Protein AF-A0A7X9AGW2-F1 (afdb_monomer)

Solvent-accessible surface area (backbone atoms only — not comparable to full-atom values): 5742 Å² total; per-residue (Å²): 113,71,67,61,56,51,53,49,53,52,51,51,52,52,52,52,53,52,50,52,51,53,54,49,53,53,55,56,61,71,60,57,58,63,48,80,28,34,18,56,57,55,76,75,49,54,70,70,58,47,47,52,37,48,31,69,75,66,74,44,71,80,60,41,69,59,44,45,49,47,39,50,53,52,34,71,39,89,76,21,64,78,41,39,32,50,60,42,47,52,54,40,52,52,53,53,53,55,51,66,77,75,110

Foldseek 3Di:
DVVVVVVVVVVVVVVVVVVVVVVVVVVVVLVPLLQFAFLLVLVVDDPVSLLVSLCVLPVDNVCSVVLSVQSPVCSPDPPSRVHGSSVSSVVSVVVVVVVVVVD

Secondary structure (DSSP, 8-state):
-HHHHHHHHHHHHHHHHHHHHHHHHHHHHTT--TTTSBHHHHHHS-HHHHHHHHHHHHS--TTHHHHHHHHHHHHTSTTGGGSBHHHHHHHHHHHHHHHHH--

Nearest PDB structures (foldseek):
  7s0s-assembly1_S  TM=3.305E-01  e=6.702E+00  Mycolicibacterium smegmatis

Structure (mmCIF, N/CA/C/O backbone):
data_AF-A0A7X9AGW2-F1
#
_entry.id   AF-A0A7X9AGW2-F1
#
loop_
_atom_site.group_PDB
_atom_site.id
_atom_site.type_symbol
_atom_site.label_atom_id
_atom_site.label_alt_id
_atom_site.label_comp_id
_atom_site.label_asym_id
_atom_site.label_entity_id
_atom_site.label_seq_id
_atom_site.pdbx_PDB_ins_code
_atom_site.Cartn_x
_atom_site.Cartn_y
_atom_site.Cartn_z
_atom_site.occupancy
_atom_site.B_iso_or_equiv
_atom_site.auth_seq_id
_atom_site.auth_comp_id
_atom_site.auth_asym_id
_atom_site.auth_atom_id
_atom_site.pdbx_PDB_model_num
ATOM 1 N N . MET A 1 1 ? -28.623 4.904 48.301 1.00 54.41 1 MET A N 1
ATOM 2 C CA . MET A 1 1 ? -27.902 5.765 47.323 1.00 54.41 1 MET A CA 1
ATOM 3 C C . MET A 1 1 ? -26.418 5.429 47.117 1.00 54.41 1 MET A C 1
ATOM 5 O O . MET A 1 1 ? -25.982 5.490 45.975 1.00 54.41 1 MET A O 1
ATOM 9 N N . LYS A 1 2 ? -25.624 5.089 48.151 1.00 58.34 2 LYS A N 1
ATOM 10 C CA . LYS A 1 2 ? -24.170 4.827 47.994 1.00 58.34 2 LYS A CA 1
ATOM 11 C C . LYS A 1 2 ? -23.844 3.603 47.117 1.00 58.34 2 LYS A C 1
ATOM 13 O O . LYS A 1 2 ? -23.003 3.707 46.233 1.00 58.34 2 LYS A O 1
ATOM 18 N N . VAL A 1 3 ? -24.565 2.494 47.300 1.00 62.53 3 VAL A N 1
ATOM 19 C CA . VAL A 1 3 ? -24.346 1.233 46.558 1.00 62.53 3 VAL A CA 1
ATOM 20 C C . VAL A 1 3 ? -24.706 1.366 45.071 1.00 62.53 3 VAL A C 1
ATOM 22 O O . VAL A 1 3 ? -23.961 0.925 44.206 1.00 62.53 3 VAL A O 1
ATOM 25 N N . VAL A 1 4 ? -25.790 2.083 44.759 1.00 66.75 4 VAL A N 1
ATOM 26 C CA . VAL A 1 4 ? -26.217 2.350 43.372 1.00 66.75 4 VAL A CA 1
ATOM 27 C C . VAL A 1 4 ? -25.179 3.192 42.619 1.00 66.75 4 VAL A C 1
ATOM 29 O O . VAL A 1 4 ? -24.840 2.879 41.482 1.00 66.75 4 VAL A O 1
ATOM 32 N N . LYS A 1 5 ? -24.606 4.223 43.263 1.00 64.31 5 LYS A N 1
ATOM 33 C CA . LYS A 1 5 ? -23.524 5.031 42.669 1.00 64.31 5 LYS A CA 1
ATOM 34 C C . LYS A 1 5 ? -22.227 4.237 42.473 1.00 64.31 5 LYS A C 1
ATOM 36 O O . LYS A 1 5 ? -21.510 4.507 41.515 1.00 64.31 5 LYS A O 1
ATOM 41 N N . ALA A 1 6 ? -21.919 3.291 43.361 1.00 64.69 6 ALA A N 1
ATOM 42 C CA . ALA A 1 6 ? -20.742 2.432 43.234 1.00 64.69 6 ALA A CA 1
ATOM 43 C C . ALA A 1 6 ? -20.879 1.461 42.049 1.00 64.69 6 ALA A C 1
ATOM 45 O O . ALA A 1 6 ? -19.983 1.396 41.211 1.00 64.69 6 ALA A O 1
ATOM 46 N N . ASN A 1 7 ? -22.037 0.807 41.917 1.00 71.00 7 ASN A N 1
ATOM 47 C CA . ASN A 1 7 ? -22.317 -0.101 40.802 1.00 71.00 7 ASN A CA 1
ATOM 48 C C . ASN A 1 7 ? -22.338 0.633 39.453 1.00 71.00 7 ASN A C 1
ATOM 50 O O . ASN A 1 7 ? -21.812 0.122 38.470 1.00 71.00 7 ASN A O 1
ATOM 54 N N . LEU A 1 8 ? -22.866 1.862 39.409 1.00 76.75 8 LEU A N 1
ATOM 55 C CA . LEU A 1 8 ? -22.872 2.674 38.189 1.00 76.75 8 LEU A CA 1
ATOM 56 C C . LEU A 1 8 ? -21.452 3.032 37.719 1.00 76.75 8 LEU A C 1
ATOM 58 O O . LEU A 1 8 ? -21.154 2.922 36.534 1.00 76.75 8 LEU A O 1
ATOM 62 N N . LYS A 1 9 ? -20.555 3.420 38.637 1.00 76.44 9 LYS A N 1
ATOM 63 C CA . LYS A 1 9 ? -19.148 3.706 38.301 1.00 76.44 9 LYS A CA 1
ATOM 64 C C . LYS A 1 9 ? -18.422 2.471 37.769 1.00 76.44 9 LYS A C 1
ATOM 66 O O . LYS A 1 9 ? -17.618 2.593 36.851 1.00 76.44 9 LYS A O 1
ATOM 71 N N . LEU A 1 10 ? -18.730 1.301 38.325 1.00 81.00 10 LEU A N 1
ATOM 72 C CA . LEU A 1 10 ? -18.154 0.029 37.900 1.00 81.00 10 LEU A CA 1
ATOM 73 C C . LEU A 1 10 ? -18.600 -0.319 36.468 1.00 81.00 10 LEU A C 1
ATOM 75 O O . LEU A 1 10 ? -17.765 -0.630 35.625 1.00 81.00 10 LEU A O 1
ATOM 79 N N . ILE A 1 11 ? -19.890 -0.149 36.159 1.00 82.81 11 ILE A N 1
ATOM 80 C CA . ILE A 1 11 ? -20.439 -0.366 34.810 1.00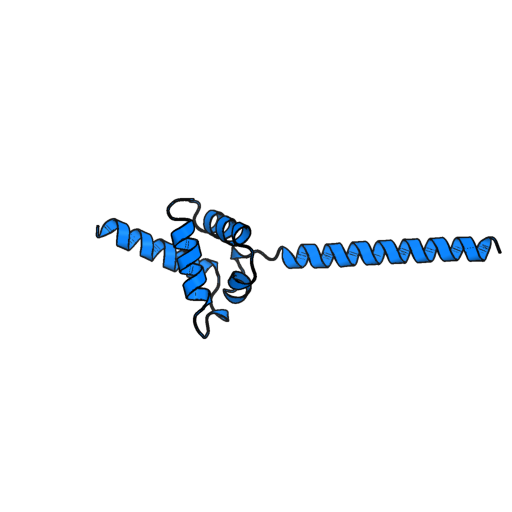 82.81 11 ILE A CA 1
ATOM 81 C C . ILE A 1 11 ? -19.829 0.605 33.791 1.00 82.81 11 ILE A C 1
ATOM 83 O O . ILE A 1 11 ? -19.422 0.176 32.715 1.00 82.81 11 ILE A O 1
ATOM 87 N N . VAL A 1 12 ? -19.714 1.896 34.123 1.00 85.44 12 VAL A N 1
ATOM 88 C CA . VAL A 1 12 ? -19.090 2.893 33.232 1.00 85.44 12 VAL A CA 1
ATOM 89 C C . VAL A 1 12 ? -17.616 2.566 32.980 1.00 85.44 12 VAL A C 1
ATOM 91 O O . VAL A 1 12 ? -17.155 2.682 31.847 1.00 85.44 12 VAL A O 1
ATOM 94 N N . GLY A 1 13 ? -16.891 2.108 34.005 1.00 84.31 13 GLY A N 1
ATOM 95 C CA . GLY A 1 13 ? -15.505 1.661 33.864 1.00 84.31 13 GLY A CA 1
ATOM 96 C C . GLY A 1 13 ? -15.363 0.466 32.920 1.00 84.31 13 GLY A C 1
ATOM 97 O O . GLY A 1 13 ? -14.522 0.494 32.024 1.00 84.31 13 GLY A O 1
ATOM 98 N N . ILE A 1 14 ? -16.222 -0.549 33.063 1.00 89.12 14 ILE A N 1
ATOM 99 C CA . ILE A 1 14 ? -16.243 -1.709 32.156 1.00 89.12 14 ILE A CA 1
ATOM 100 C C . ILE A 1 14 ? -16.569 -1.264 30.728 1.00 89.12 14 ILE A C 1
ATOM 102 O O . ILE A 1 14 ? -15.888 -1.670 29.790 1.00 89.12 14 ILE A O 1
ATOM 106 N N . LEU A 1 15 ? -17.570 -0.400 30.552 1.00 87.69 15 LEU A N 1
ATOM 107 C CA . LEU A 1 15 ? -17.979 0.073 29.232 1.00 87.69 15 LEU A CA 1
ATOM 108 C C . LEU A 1 15 ? -16.861 0.864 28.540 1.00 87.69 15 LEU A C 1
ATOM 110 O O . LEU A 1 15 ? -16.612 0.658 27.356 1.00 87.69 15 LEU A O 1
ATOM 114 N N . ALA A 1 16 ? -16.147 1.715 29.282 1.00 88.44 16 ALA A N 1
ATOM 115 C CA . ALA A 1 16 ? -14.987 2.441 28.772 1.00 88.44 16 ALA A CA 1
ATOM 116 C C . ALA A 1 16 ? -13.854 1.491 28.352 1.00 88.44 16 ALA A C 1
ATOM 118 O O . ALA A 1 16 ? -13.226 1.699 27.315 1.00 88.44 16 ALA A O 1
ATOM 119 N N . LEU A 1 17 ? -13.623 0.422 29.118 1.00 88.81 17 LEU A N 1
ATOM 120 C CA . LEU A 1 17 ? -12.595 -0.574 28.821 1.00 88.81 17 LEU A CA 1
ATOM 121 C C . LEU A 1 17 ? -12.941 -1.398 27.571 1.00 88.81 17 LEU A C 1
ATOM 123 O O . LEU A 1 17 ? -12.078 -1.635 26.728 1.00 88.81 17 LEU A O 1
ATOM 127 N N . VAL A 1 18 ? -14.217 -1.755 27.402 1.00 90.12 18 VAL A N 1
ATOM 128 C CA . VAL A 1 18 ? -14.730 -2.402 26.183 1.00 90.12 18 VAL A CA 1
ATOM 129 C C . VAL A 1 18 ? -14.600 -1.472 24.975 1.00 90.12 18 VAL A C 1
ATOM 131 O O . VAL A 1 18 ? -14.167 -1.911 23.910 1.00 90.12 18 VAL A O 1
ATOM 134 N N . LEU A 1 19 ? -14.920 -0.185 25.134 1.00 89.31 19 LEU A N 1
ATOM 135 C CA . LEU A 1 19 ? -14.795 0.802 24.061 1.00 89.31 19 LEU A CA 1
ATOM 136 C C . LEU A 1 19 ? -13.331 0.974 23.627 1.00 89.31 19 LEU A C 1
ATOM 138 O O . LEU A 1 19 ? -13.035 0.966 22.435 1.00 89.31 19 LEU A O 1
ATOM 142 N N . ALA A 1 20 ? -12.410 1.069 24.590 1.00 87.31 20 ALA A N 1
ATOM 143 C CA . ALA A 1 20 ? -10.977 1.162 24.327 1.00 87.31 20 ALA A CA 1
ATOM 144 C C . ALA A 1 20 ? -10.451 -0.083 23.597 1.00 87.31 20 ALA A C 1
ATOM 146 O O . ALA A 1 20 ? -9.732 0.044 22.605 1.00 87.31 20 ALA A O 1
ATOM 147 N N . ALA A 1 21 ? -10.863 -1.279 24.030 1.00 86.44 21 ALA A N 1
ATOM 148 C CA . ALA A 1 21 ? -10.511 -2.525 23.358 1.00 86.44 21 ALA A CA 1
ATOM 149 C C . ALA A 1 21 ? -11.041 -2.559 21.914 1.00 86.44 21 ALA A C 1
ATOM 151 O O . ALA A 1 21 ? -10.295 -2.892 20.996 1.00 86.44 21 ALA A O 1
ATOM 152 N N . ALA A 1 22 ? -12.294 -2.156 21.685 1.00 85.19 22 ALA A N 1
ATOM 153 C CA . ALA A 1 22 ? -12.881 -2.115 20.347 1.00 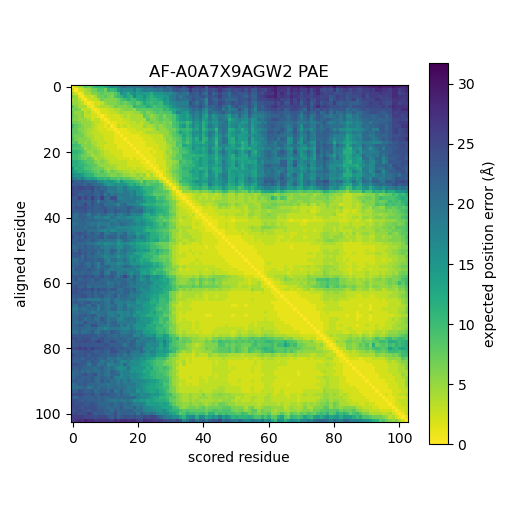85.19 22 ALA A CA 1
ATOM 154 C C . ALA A 1 22 ? -12.123 -1.160 19.407 1.00 85.19 22 ALA A C 1
ATOM 156 O O . ALA A 1 22 ? -11.800 -1.538 18.280 1.00 85.19 22 ALA A O 1
ATOM 157 N N . ILE A 1 23 ? -11.780 0.045 19.877 1.00 84.25 23 ILE A N 1
ATOM 158 C CA . ILE A 1 23 ? -10.987 1.017 19.107 1.00 84.25 23 ILE A CA 1
ATOM 159 C C . ILE A 1 23 ? -9.610 0.435 18.767 1.00 84.25 23 ILE A C 1
ATOM 161 O O . ILE A 1 23 ? -9.159 0.544 17.627 1.00 84.25 23 ILE A O 1
ATOM 165 N N . PHE A 1 24 ? -8.968 -0.237 19.724 1.00 81.62 24 PHE A N 1
ATOM 166 C CA . PHE A 1 24 ? -7.669 -0.872 19.524 1.00 81.62 24 PHE A CA 1
ATOM 167 C C . PHE A 1 24 ? -7.719 -2.005 18.488 1.00 81.62 24 PHE A C 1
ATOM 169 O O . PHE A 1 24 ? -6.876 -2.059 17.595 1.00 81.62 24 PHE A O 1
ATOM 176 N N . PHE A 1 25 ? -8.741 -2.866 18.531 1.00 76.38 25 PHE A N 1
ATOM 177 C CA . PHE A 1 25 ? -8.926 -3.925 17.533 1.00 76.38 25 PHE A CA 1
ATOM 178 C C . PHE A 1 25 ? -9.185 -3.373 16.125 1.00 76.38 25 PHE A C 1
ATOM 180 O O . PHE A 1 25 ? -8.672 -3.916 15.145 1.00 76.38 25 PHE A O 1
ATOM 187 N N . ILE A 1 26 ? -9.945 -2.281 16.005 1.00 71.62 26 ILE A N 1
ATOM 188 C CA . ILE A 1 26 ? -10.177 -1.614 14.716 1.00 71.62 26 ILE A CA 1
ATOM 189 C C . ILE A 1 26 ?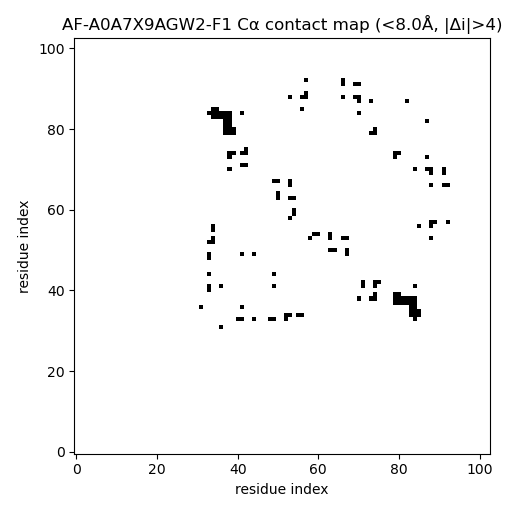 -8.876 -0.980 14.198 1.00 71.62 26 ILE A C 1
ATOM 191 O O . ILE A 1 26 ? -8.572 -1.093 13.009 1.00 71.62 26 ILE A O 1
ATOM 195 N N . ALA A 1 27 ? -8.077 -0.378 15.084 1.00 62.69 27 ALA A N 1
ATOM 196 C CA . ALA A 1 27 ? -6.770 0.182 14.748 1.00 62.69 27 ALA A CA 1
ATOM 197 C C . ALA A 1 27 ? -5.750 -0.895 14.328 1.00 62.69 27 ALA A C 1
ATOM 199 O O . ALA A 1 27 ? -5.003 -0.694 13.376 1.00 62.69 27 ALA A O 1
ATOM 200 N N . MET A 1 28 ? -5.751 -2.070 14.962 1.00 61.72 28 MET A N 1
ATOM 201 C CA . MET A 1 28 ? -4.915 -3.195 14.523 1.00 61.72 28 MET A CA 1
ATOM 202 C C . MET A 1 28 ? -5.384 -3.779 13.189 1.00 61.72 28 MET A C 1
ATOM 204 O O . MET A 1 28 ? -4.567 -4.125 12.339 1.00 61.72 28 MET A O 1
ATOM 208 N N . LYS A 1 29 ? -6.697 -3.856 12.944 1.00 56.53 29 LYS A N 1
ATOM 209 C CA . LYS A 1 29 ? -7.217 -4.347 11.661 1.00 56.53 29 LYS A CA 1
ATOM 210 C C . LYS A 1 29 ? -6.861 -3.419 10.494 1.00 56.53 29 LYS A C 1
ATOM 212 O O . LYS A 1 29 ? -6.6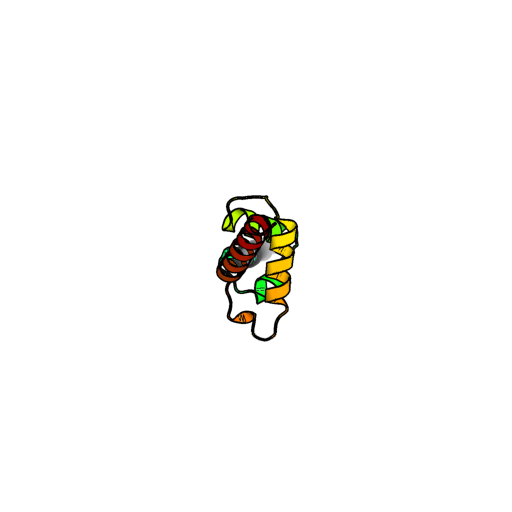47 -3.900 9.384 1.00 56.53 29 LYS A O 1
ATOM 217 N N . SER A 1 30 ? -6.748 -2.110 10.729 1.00 50.59 30 SER A N 1
ATOM 218 C CA . SER A 1 30 ? -6.289 -1.149 9.716 1.00 50.59 30 SER A CA 1
ATOM 219 C C . SER A 1 30 ? -4.769 -1.180 9.482 1.00 50.59 30 SER A C 1
ATOM 221 O O . SER A 1 30 ? -4.289 -0.631 8.482 1.00 50.59 30 SER A O 1
ATOM 223 N N . GLN A 1 31 ? -4.009 -1.869 10.342 1.00 52.41 31 GLN A N 1
ATOM 224 C CA . GLN A 1 31 ? -2.599 -2.218 10.143 1.00 52.41 31 GLN A CA 1
ATOM 225 C C . GLN A 1 31 ? -2.393 -3.490 9.306 1.00 52.41 31 GLN A C 1
ATOM 227 O O . GLN A 1 31 ? -1.268 -3.969 9.235 1.00 52.41 31 GLN A O 1
ATOM 232 N N . SER A 1 32 ? -3.421 -4.027 8.632 1.00 58.31 32 SER A N 1
ATOM 233 C CA . SER A 1 32 ? -3.203 -5.099 7.653 1.00 58.31 32 SER A CA 1
ATOM 234 C C . SER A 1 32 ? -2.090 -4.693 6.681 1.00 58.31 32 SER A C 1
ATOM 236 O O . SER A 1 32 ? -2.193 -3.624 6.066 1.00 58.31 32 SER A O 1
ATOM 238 N N . ASN A 1 33 ? -1.041 -5.514 6.575 1.00 71.19 33 ASN A N 1
ATOM 239 C CA . ASN A 1 33 ? 0.131 -5.239 5.745 1.00 71.19 33 ASN A CA 1
ATOM 240 C C . ASN A 1 33 ? -0.320 -4.917 4.321 1.00 71.19 33 ASN A C 1
ATOM 242 O O . ASN A 1 33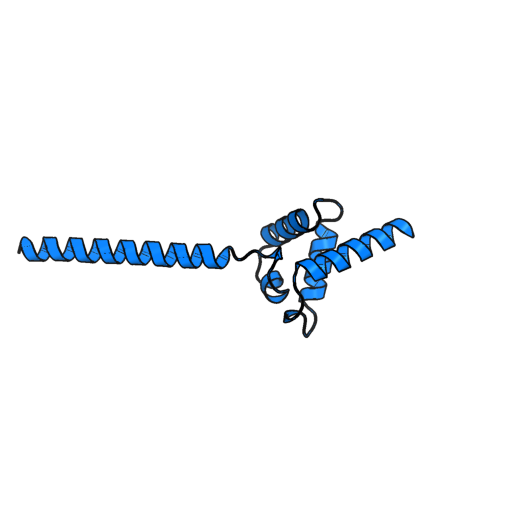 ? -0.894 -5.763 3.632 1.00 71.19 33 ASN A O 1
ATOM 246 N N . LEU A 1 34 ? -0.081 -3.679 3.884 1.00 80.88 34 LEU A N 1
ATOM 247 C CA . LEU A 1 34 ? -0.462 -3.248 2.542 1.00 80.88 34 LEU A CA 1
ATOM 248 C C . LEU A 1 34 ? 0.287 -4.078 1.486 1.00 80.88 34 LEU A C 1
ATOM 250 O O . LEU A 1 34 ? -0.278 -4.377 0.441 1.00 80.88 34 LEU A O 1
ATOM 254 N N . GLU A 1 35 ? 1.510 -4.512 1.809 1.00 78.88 35 GLU A N 1
ATOM 255 C CA . GLU A 1 35 ? 2.367 -5.387 0.997 1.00 78.88 35 GLU A CA 1
ATOM 256 C C . GLU A 1 35 ? 1.712 -6.728 0.632 1.00 78.88 35 GLU A C 1
ATOM 258 O O . GLU A 1 35 ? 1.857 -7.218 -0.490 1.00 78.88 35 GLU A O 1
ATOM 263 N N . GLU A 1 36 ? 0.991 -7.322 1.584 1.00 80.00 36 GLU A N 1
ATOM 264 C CA . GLU A 1 36 ? 0.341 -8.631 1.441 1.00 80.00 36 GLU A CA 1
ATOM 265 C C . GLU A 1 36 ? -1.122 -8.507 0.991 1.00 80.00 36 GLU A C 1
ATOM 267 O O . GLU A 1 36 ? -1.758 -9.498 0.618 1.00 80.00 36 GLU A O 1
ATOM 272 N N . GLY A 1 37 ? -1.647 -7.280 1.009 1.00 80.75 37 GLY A N 1
ATOM 273 C CA . GLY A 1 37 ? -2.990 -6.938 0.579 1.00 80.75 37 GLY A CA 1
ATOM 274 C C . GLY A 1 37 ? -3.187 -7.013 -0.936 1.00 80.75 37 GLY A C 1
ATOM 275 O O . GLY A 1 37 ? -2.256 -7.129 -1.736 1.00 80.75 37 GLY A O 1
ATOM 276 N N . ASN A 1 38 ? -4.452 -6.927 -1.342 1.00 86.38 38 ASN A N 1
ATOM 277 C CA . ASN A 1 38 ? -4.823 -6.794 -2.748 1.00 86.38 38 ASN A CA 1
ATOM 278 C C . ASN A 1 38 ? -4.689 -5.340 -3.231 1.00 86.38 38 ASN A C 1
ATOM 280 O O . ASN A 1 38 ? -4.669 -4.392 -2.441 1.00 86.38 38 ASN A O 1
ATOM 284 N N . LEU A 1 39 ? -4.683 -5.143 -4.550 1.00 86.31 39 LEU A N 1
ATOM 285 C CA . LEU A 1 39 ? -4.623 -3.803 -5.141 1.00 86.31 39 LEU A CA 1
ATOM 286 C C . LEU A 1 39 ? -5.857 -2.928 -4.850 1.00 86.31 39 LEU A C 1
ATOM 288 O O . LEU A 1 39 ? -5.805 -1.715 -5.027 1.00 86.31 39 LEU A O 1
ATOM 292 N N . ARG A 1 40 ? -6.966 -3.486 -4.349 1.00 82.94 40 ARG A N 1
ATOM 293 C CA . ARG A 1 40 ? -8.096 -2.661 -3.885 1.00 82.94 40 ARG A CA 1
ATOM 294 C C . ARG A 1 40 ? -7.748 -1.895 -2.610 1.00 82.94 40 ARG A C 1
ATOM 296 O O . ARG A 1 40 ? -8.088 -0.720 -2.503 1.00 82.94 40 ARG A O 1
ATOM 303 N N . ALA A 1 41 ? -7.034 -2.532 -1.681 1.00 83.88 41 ALA A N 1
ATOM 304 C CA . ALA A 1 41 ? -6.549 -1.878 -0.468 1.00 83.88 41 ALA A CA 1
ATOM 305 C C . ALA A 1 41 ? -5.527 -0.772 -0.787 1.00 83.88 41 ALA A C 1
ATOM 307 O O . ALA A 1 41 ? -5.503 0.259 -0.112 1.00 83.88 41 ALA A O 1
ATOM 308 N N . TRP A 1 42 ? -4.753 -0.941 -1.867 1.00 88.56 42 TRP A N 1
ATOM 309 C CA . TRP A 1 42 ? -3.801 0.056 -2.360 1.00 88.56 42 TRP A CA 1
ATOM 310 C C . TRP A 1 42 ? -4.454 1.420 -2.606 1.00 88.56 42 TRP A C 1
ATOM 312 O O . TRP A 1 42 ? -3.972 2.435 -2.102 1.00 88.56 42 TRP A O 1
ATOM 322 N N . LEU A 1 43 ? -5.593 1.458 -3.309 1.00 84.88 43 LEU A N 1
ATOM 323 C CA . LEU A 1 43 ? -6.296 2.710 -3.627 1.00 84.88 43 LEU A CA 1
ATOM 324 C C . LEU A 1 43 ? -6.874 3.418 -2.392 1.00 84.88 43 LEU A C 1
ATOM 326 O O . LEU A 1 43 ? -7.021 4.636 -2.405 1.00 84.88 43 LEU A O 1
ATOM 330 N N . SER A 1 44 ? -7.143 2.681 -1.315 1.00 83.69 44 SER A N 1
ATOM 331 C CA . SER A 1 44 ? -7.619 3.251 -0.047 1.00 83.69 44 SER A CA 1
ATOM 332 C C . SER A 1 44 ? -6.504 3.701 0.906 1.00 83.69 44 SER A C 1
ATOM 334 O O . SER A 1 44 ? -6.784 4.371 1.898 1.00 83.69 44 SER A O 1
ATOM 336 N N . ALA A 1 45 ? -5.250 3.327 0.640 1.00 86.25 45 ALA A N 1
ATOM 337 C CA . ALA A 1 45 ? -4.113 3.701 1.475 1.00 86.25 45 ALA A CA 1
ATOM 338 C C . ALA A 1 45 ? -3.641 5.138 1.198 1.00 86.25 45 ALA A C 1
ATOM 340 O O . ALA A 1 45 ? -3.723 5.616 0.067 1.00 86.25 45 ALA A O 1
ATOM 341 N N . SER A 1 46 ? -3.107 5.805 2.226 1.00 87.19 46 SER A N 1
ATOM 342 C CA . SER A 1 46 ? -2.446 7.107 2.081 1.00 87.19 46 SER A CA 1
ATOM 343 C C . SER A 1 46 ? -1.159 6.989 1.262 1.00 87.19 46 SER A C 1
ATOM 345 O O . SER A 1 46 ? -0.503 5.945 1.276 1.00 87.19 46 SER A O 1
ATOM 347 N N . ASP A 1 47 ? -0.748 8.076 0.609 1.00 86.56 47 ASP A N 1
ATOM 348 C CA . ASP A 1 47 ? 0.459 8.082 -0.230 1.00 86.56 47 ASP A CA 1
ATOM 349 C C . ASP A 1 47 ? 1.726 7.732 0.560 1.00 86.56 47 ASP A C 1
ATOM 351 O O . ASP A 1 47 ? 2.560 6.967 0.086 1.00 86.56 47 ASP A O 1
ATOM 355 N N . SER A 1 48 ? 1.812 8.166 1.821 1.00 85.81 48 SER A N 1
ATOM 356 C CA . SER A 1 48 ? 2.894 7.779 2.734 1.00 85.81 48 SER A CA 1
ATOM 357 C C . SER A 1 48 ? 2.956 6.271 3.002 1.00 85.81 48 SER A C 1
ATOM 359 O O . SER A 1 48 ? 4.042 5.699 3.040 1.00 85.81 48 SER A O 1
ATOM 361 N N . ARG A 1 49 ? 1.805 5.594 3.146 1.00 86.62 49 ARG A N 1
ATOM 362 C CA . ARG A 1 49 ? 1.761 4.131 3.327 1.00 86.62 49 ARG A CA 1
ATOM 363 C C . ARG A 1 49 ? 2.112 3.394 2.043 1.00 86.62 49 ARG A C 1
ATOM 365 O O . ARG A 1 49 ? 2.730 2.340 2.114 1.00 86.62 49 ARG A O 1
ATOM 372 N N . ARG A 1 50 ? 1.727 3.933 0.885 1.00 90.56 50 ARG A N 1
ATOM 373 C CA . ARG A 1 50 ? 2.089 3.369 -0.423 1.00 90.56 50 ARG A CA 1
ATOM 3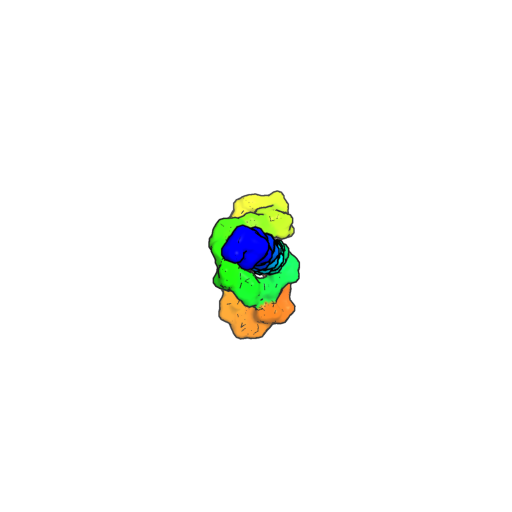74 C C . ARG A 1 50 ? 3.591 3.440 -0.658 1.00 90.56 50 ARG A C 1
ATOM 376 O O . ARG A 1 50 ? 4.184 2.430 -1.009 1.00 90.56 50 ARG A O 1
ATOM 383 N N . ALA A 1 51 ? 4.193 4.602 -0.416 1.00 88.94 51 ALA A N 1
ATOM 384 C CA . ALA A 1 51 ? 5.633 4.804 -0.519 1.00 88.94 51 ALA A CA 1
ATOM 385 C C . ALA A 1 51 ? 6.396 3.841 0.403 1.00 88.94 51 ALA A C 1
ATOM 387 O O . ALA A 1 51 ? 7.223 3.070 -0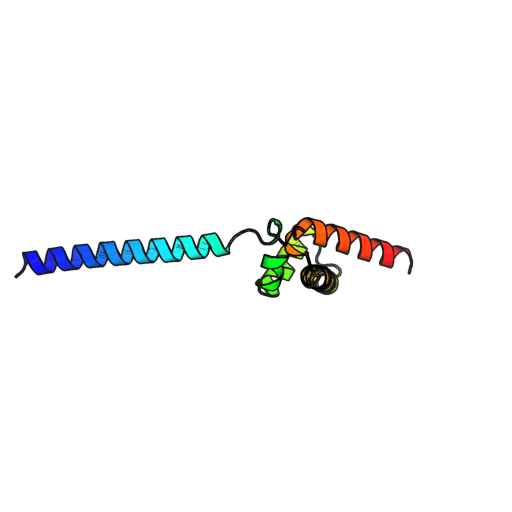.075 1.00 88.94 51 ALA A O 1
ATOM 388 N N . ALA A 1 52 ? 6.026 3.785 1.687 1.00 87.62 52 ALA A N 1
ATOM 389 C CA . ALA A 1 52 ? 6.636 2.857 2.640 1.00 87.62 52 ALA A CA 1
ATOM 390 C C . ALA A 1 52 ? 6.489 1.385 2.209 1.00 87.62 52 ALA A C 1
ATOM 392 O O . ALA A 1 52 ? 7.444 0.621 2.287 1.00 87.62 52 ALA A O 1
ATOM 393 N N . ALA A 1 53 ? 5.320 0.985 1.696 1.00 88.38 53 ALA A N 1
ATOM 394 C CA . ALA A 1 53 ? 5.108 -0.376 1.207 1.00 88.38 53 ALA A CA 1
ATOM 395 C C . ALA A 1 53 ? 6.004 -0.715 0.002 1.00 88.38 53 ALA A C 1
ATOM 397 O O . ALA A 1 53 ? 6.517 -1.828 -0.073 1.00 88.38 53 ALA A O 1
ATOM 398 N N . ILE A 1 54 ? 6.225 0.215 -0.937 1.00 90.88 54 ILE A N 1
ATOM 399 C CA . ILE A 1 54 ? 7.172 -0.007 -2.045 1.00 90.88 54 ILE A CA 1
ATOM 400 C C . ILE A 1 54 ? 8.600 -0.134 -1.528 1.00 90.88 54 ILE A C 1
ATOM 402 O O . ILE A 1 54 ? 9.312 -1.042 -1.956 1.00 90.88 54 ILE A O 1
ATOM 406 N N . GLU A 1 55 ? 9.011 0.743 -0.617 1.00 88.81 55 GLU A N 1
ATOM 407 C CA . GLU A 1 55 ? 10.349 0.714 -0.025 1.00 88.81 55 GLU A CA 1
ATOM 408 C C . GLU A 1 55 ? 10.609 -0.629 0.673 1.00 88.81 55 GLU A C 1
ATOM 410 O O . GLU A 1 55 ? 11.637 -1.262 0.439 1.00 88.81 55 GLU A O 1
ATOM 415 N N . ILE A 1 56 ? 9.629 -1.136 1.427 1.00 86.69 56 ILE A N 1
ATOM 416 C CA . ILE A 1 56 ? 9.689 -2.456 2.073 1.00 86.69 56 ILE A CA 1
ATOM 417 C C . ILE A 1 56 ? 9.726 -3.591 1.039 1.00 86.69 56 ILE A C 1
ATOM 419 O O . ILE A 1 56 ? 10.481 -4.550 1.195 1.00 86.69 56 ILE A O 1
ATOM 423 N N . LEU A 1 57 ? 8.922 -3.508 -0.025 1.00 87.50 57 LEU A N 1
ATOM 424 C CA . LEU A 1 57 ? 8.829 -4.562 -1.043 1.00 87.50 57 LEU A CA 1
ATOM 425 C C . LEU A 1 57 ? 10.055 -4.652 -1.947 1.00 87.50 57 LEU A C 1
ATOM 427 O O . LEU A 1 57 ? 10.366 -5.738 -2.435 1.00 87.50 57 LEU A O 1
ATOM 431 N N . THR A 1 58 ? 10.710 -3.527 -2.210 1.00 85.69 58 THR A N 1
ATOM 432 C CA . THR A 1 58 ? 11.822 -3.447 -3.165 1.00 85.69 58 THR A CA 1
ATOM 433 C C . THR A 1 58 ? 13.183 -3.295 -2.514 1.00 85.69 58 THR A C 1
ATOM 435 O O . THR A 1 58 ? 14.191 -3.551 -3.168 1.00 85.69 58 THR A O 1
ATOM 438 N N . GLY A 1 59 ? 13.229 -2.904 -1.240 1.00 85.12 59 GLY A N 1
ATOM 439 C CA . GLY A 1 59 ? 14.473 -2.636 -0.527 1.00 85.12 59 GLY A CA 1
ATOM 440 C C . GLY A 1 59 ? 15.235 -1.426 -1.072 1.00 85.12 59 GLY A C 1
ATOM 441 O O . GLY A 1 59 ? 16.434 -1.312 -0.827 1.00 85.12 59 GLY A O 1
ATOM 442 N N . THR A 1 60 ? 14.580 -0.548 -1.839 1.00 81.69 60 THR A N 1
ATOM 443 C CA . THR A 1 60 ? 15.194 0.643 -2.431 1.00 81.69 60 THR A CA 1
ATOM 444 C C . THR A 1 60 ? 14.207 1.805 -2.507 1.00 81.69 60 THR A C 1
ATOM 446 O O . THR A 1 60 ? 12.995 1.619 -2.600 1.00 81.69 60 THR A O 1
ATOM 449 N N . THR A 1 61 ? 14.746 3.021 -2.486 1.00 84.56 61 THR A N 1
ATOM 450 C CA . THR A 1 61 ? 14.013 4.266 -2.750 1.00 84.56 61 THR A CA 1
ATOM 451 C C . THR A 1 61 ? 14.227 4.768 -4.181 1.00 84.56 61 THR A C 1
ATOM 453 O O . THR A 1 61 ? 13.635 5.769 -4.588 1.00 84.56 61 THR A O 1
ATOM 456 N N . GLU A 1 62 ? 15.042 4.074 -4.985 1.00 83.38 62 GLU A N 1
ATOM 457 C CA . GLU A 1 62 ? 15.218 4.411 -6.396 1.00 83.38 62 GLU A CA 1
ATOM 458 C C . GLU A 1 62 ? 13.893 4.266 -7.151 1.00 83.38 62 GLU A C 1
ATOM 460 O O . GLU A 1 62 ? 13.271 3.205 -7.155 1.00 83.38 62 GLU A O 1
ATOM 465 N N . ASN A 1 63 ? 13.482 5.328 -7.848 1.00 86.25 63 ASN A N 1
ATOM 466 C CA . ASN A 1 63 ? 12.230 5.377 -8.609 1.00 86.25 63 ASN A CA 1
ATOM 467 C C . ASN A 1 63 ? 10.967 5.146 -7.759 1.00 86.25 63 ASN A C 1
ATOM 469 O O . ASN A 1 63 ? 9.949 4.722 -8.306 1.00 86.25 63 ASN A O 1
ATOM 473 N N . LEU A 1 64 ? 11.009 5.451 -6.456 1.00 89.38 64 LEU A N 1
ATOM 474 C CA . LEU A 1 64 ? 9.892 5.252 -5.526 1.00 89.38 64 LEU A CA 1
ATOM 475 C C . LEU A 1 64 ? 8.572 5.834 -6.057 1.00 89.38 64 LEU A C 1
ATOM 477 O O . LEU A 1 64 ? 7.571 5.125 -6.136 1.00 89.38 64 LEU A O 1
ATOM 481 N N . ASP A 1 65 ? 8.586 7.089 -6.512 1.00 90.06 65 ASP A N 1
ATOM 482 C CA . ASP A 1 65 ? 7.400 7.758 -7.064 1.00 90.06 65 ASP A CA 1
ATOM 483 C C . ASP A 1 65 ? 6.878 7.062 -8.328 1.00 90.06 65 ASP A C 1
ATOM 485 O O . ASP A 1 65 ? 5.677 6.850 -8.502 1.00 90.06 65 ASP A O 1
ATOM 489 N N . LEU A 1 66 ? 7.795 6.644 -9.201 1.00 90.19 66 LEU A N 1
ATOM 490 C CA . LEU A 1 66 ? 7.502 5.927 -10.442 1.00 90.19 66 LEU A CA 1
ATOM 491 C C . LEU A 1 66 ? 6.887 4.550 -10.162 1.00 90.19 66 LEU A C 1
ATOM 493 O O . LEU A 1 66 ? 5.938 4.135 -10.830 1.00 90.19 66 LEU A O 1
ATOM 497 N N . MET A 1 67 ? 7.384 3.863 -9.138 1.00 91.81 67 MET A N 1
ATOM 498 C CA . MET A 1 67 ? 6.845 2.597 -8.664 1.00 91.81 67 MET A CA 1
ATOM 499 C C . MET A 1 67 ? 5.462 2.753 -8.040 1.00 91.81 67 MET A C 1
ATOM 501 O O . MET A 1 67 ? 4.554 1.995 -8.385 1.00 91.81 67 MET A O 1
ATOM 505 N N . VAL A 1 68 ? 5.270 3.752 -7.177 1.00 93.25 68 VAL A N 1
ATOM 506 C CA . VAL A 1 68 ? 3.962 4.057 -6.586 1.00 93.25 68 VAL A CA 1
ATOM 507 C C . VAL A 1 68 ? 2.948 4.369 -7.684 1.00 93.25 68 VAL A C 1
ATOM 509 O O . VAL A 1 68 ? 1.833 3.845 -7.650 1.00 93.25 68 VAL A O 1
ATOM 512 N N . LEU A 1 69 ? 3.327 5.154 -8.696 1.00 93.06 69 LEU A N 1
ATOM 513 C CA . LEU A 1 69 ? 2.481 5.443 -9.855 1.00 93.06 69 LEU A CA 1
ATOM 514 C C . LEU A 1 69 ? 2.155 4.182 -10.662 1.00 93.06 69 LEU A C 1
ATOM 516 O O . LEU A 1 69 ? 0.995 3.966 -11.012 1.00 93.06 69 LEU A O 1
ATOM 520 N N . CYS A 1 70 ? 3.145 3.329 -10.920 1.00 92.38 70 CYS A N 1
ATOM 521 C CA . CYS A 1 70 ? 2.961 2.087 -11.666 1.00 92.38 70 CYS A CA 1
ATOM 522 C C . CYS A 1 70 ? 1.992 1.125 -10.953 1.00 92.38 70 CYS A C 1
ATOM 524 O O . CYS A 1 70 ? 1.023 0.654 -11.557 1.00 92.38 70 CYS A O 1
ATOM 526 N N . VAL A 1 71 ? 2.173 0.905 -9.647 1.00 92.69 71 VAL A N 1
ATOM 527 C CA . VAL A 1 71 ? 1.266 0.066 -8.847 1.00 92.69 71 VAL A CA 1
ATOM 528 C C . VAL A 1 71 ? -0.124 0.699 -8.756 1.00 92.69 71 VAL A C 1
ATOM 530 O O . VAL A 1 71 ? -1.128 0.003 -8.906 1.00 92.69 71 VAL A O 1
ATOM 533 N N . SER A 1 72 ? -0.212 2.025 -8.612 1.00 93.00 72 SER A N 1
ATOM 534 C CA . SER A 1 72 ? -1.495 2.745 -8.612 1.00 93.00 72 SER A CA 1
ATOM 535 C C . SER A 1 72 ? -2.229 2.622 -9.947 1.00 93.00 72 SER A C 1
ATOM 537 O O . SER A 1 72 ? -3.452 2.466 -9.975 1.00 93.00 72 SER A O 1
ATOM 539 N N . LYS A 1 73 ? -1.495 2.619 -11.066 1.00 91.69 73 LYS A N 1
ATOM 540 C CA . LYS A 1 73 ? -2.073 2.410 -12.392 1.00 91.69 73 LYS A CA 1
ATOM 541 C C . LYS A 1 73 ? -2.629 0.999 -12.539 1.00 91.69 73 LYS A C 1
ATOM 543 O O . LYS A 1 73 ? -3.762 0.862 -12.997 1.00 91.69 73 LYS A O 1
ATOM 548 N N . MET A 1 74 ? -1.898 -0.027 -12.102 1.00 90.19 74 MET A N 1
ATOM 549 C CA . MET A 1 74 ? -2.413 -1.402 -12.066 1.00 90.19 74 MET A CA 1
ATOM 550 C C . MET A 1 74 ? -3.628 -1.541 -11.152 1.00 90.19 74 MET A C 1
ATOM 552 O O . MET A 1 74 ? -4.598 -2.200 -11.515 1.00 90.19 74 MET A O 1
ATOM 556 N N . ALA A 1 75 ? -3.625 -0.867 -10.003 1.00 90.31 75 ALA A N 1
ATOM 557 C CA . ALA A 1 75 ? -4.757 -0.876 -9.089 1.00 90.31 75 ALA A CA 1
ATOM 558 C C . ALA A 1 75 ? -6.028 -0.260 -9.701 1.00 90.31 75 ALA A C 1
ATOM 560 O O . ALA A 1 75 ? -7.132 -0.706 -9.390 1.00 90.31 75 ALA A O 1
ATOM 561 N N . SER A 1 76 ? -5.884 0.710 -10.609 1.00 89.81 76 SER A N 1
ATOM 562 C CA . SER A 1 76 ? -7.006 1.339 -11.321 1.00 89.81 76 SER A CA 1
ATOM 563 C C . SER A 1 76 ? -7.620 0.496 -12.452 1.00 89.81 76 SER A C 1
ATOM 565 O O . SER A 1 76 ? -8.644 0.891 -13.007 1.00 89.81 76 SER A O 1
ATOM 567 N N . MET A 1 77 ? -7.018 -0.642 -12.822 1.00 88.25 77 MET A N 1
ATOM 568 C CA . MET A 1 77 ? -7.532 -1.497 -13.900 1.00 88.25 77 MET A CA 1
ATOM 569 C C . MET A 1 77 ? -8.771 -2.300 -13.455 1.00 88.25 77 MET A C 1
ATOM 571 O O . MET A 1 77 ? -8.862 -2.692 -12.286 1.00 88.25 77 MET A O 1
ATOM 575 N N . PRO A 1 78 ? -9.718 -2.599 -14.368 1.00 77.38 78 PRO A N 1
ATOM 576 C CA . PRO A 1 78 ? -10.781 -3.562 -14.087 1.00 77.38 78 PRO A CA 1
ATOM 577 C C . PRO A 1 78 ? -10.157 -4.928 -13.739 1.00 77.38 78 PRO A C 1
ATOM 579 O O . PRO A 1 78 ? -9.152 -5.314 -14.324 1.00 77.38 78 PRO A O 1
ATOM 582 N N . ASP A 1 79 ? -10.713 -5.622 -12.741 1.00 80.12 79 ASP A N 1
ATOM 583 C CA . ASP A 1 79 ? -10.206 -6.888 -12.164 1.00 80.12 79 ASP A CA 1
ATOM 584 C C . ASP A 1 79 ? -8.905 -6.838 -11.333 1.00 80.12 79 ASP A C 1
ATOM 586 O O . ASP A 1 79 ? -8.466 -7.873 -10.818 1.00 80.12 79 ASP A O 1
ATOM 590 N N . SER A 1 80 ? -8.345 -5.654 -11.059 1.00 77.88 80 SER A N 1
ATOM 591 C CA . SER A 1 80 ? -7.133 -5.494 -10.229 1.00 77.88 80 SER A CA 1
ATOM 592 C C . SER A 1 80 ? -7.242 -6.096 -8.818 1.00 77.88 80 SER A C 1
ATOM 594 O O . SER A 1 80 ? -6.239 -6.456 -8.209 1.00 77.88 80 SER A O 1
ATOM 596 N N . GLY A 1 81 ? -8.460 -6.277 -8.295 1.00 73.94 81 GLY A N 1
ATOM 597 C CA . GLY A 1 81 ? -8.712 -6.822 -6.957 1.00 73.94 81 GLY A CA 1
ATOM 598 C C . GLY A 1 81 ? -8.248 -8.266 -6.729 1.00 73.94 81 GLY A C 1
ATOM 599 O O . GLY A 1 81 ? -8.217 -8.695 -5.576 1.00 73.94 81 GLY A O 1
ATOM 600 N N . LYS A 1 82 ? -7.892 -9.004 -7.789 1.00 80.25 82 LYS A N 1
ATOM 601 C CA . LYS A 1 82 ? -7.317 -10.359 -7.705 1.00 80.25 82 LYS A CA 1
ATOM 602 C C . LYS A 1 82 ? -5.790 -10.357 -7.567 1.00 80.25 82 LYS A C 1
ATOM 604 O O . LYS A 1 82 ? -5.231 -11.354 -7.123 1.00 80.25 82 LYS A O 1
ATOM 609 N N . LEU A 1 83 ? -5.129 -9.258 -7.932 1.00 84.25 83 LEU A N 1
ATOM 610 C CA . LEU A 1 83 ? -3.680 -9.108 -7.832 1.00 84.25 83 LEU A CA 1
ATOM 611 C C . LEU A 1 83 ? -3.276 -8.601 -6.446 1.00 84.25 83 LEU A C 1
ATOM 613 O O . LEU A 1 83 ? -3.924 -7.717 -5.870 1.00 84.25 83 LEU A O 1
ATOM 617 N N . LYS A 1 84 ? -2.177 -9.151 -5.925 1.00 89.94 84 LYS A N 1
ATOM 618 C CA . LYS A 1 84 ? -1.541 -8.661 -4.701 1.00 89.94 84 LYS A CA 1
ATOM 619 C C . LYS A 1 84 ? -0.638 -7.473 -5.009 1.00 89.94 84 LYS A C 1
ATOM 621 O O . LYS A 1 84 ? -0.076 -7.368 -6.099 1.00 89.94 84 LYS A O 1
ATOM 626 N N . VAL A 1 85 ? -0.466 -6.597 -4.021 1.00 89.31 85 VAL A N 1
ATOM 627 C CA . VAL A 1 85 ? 0.424 -5.4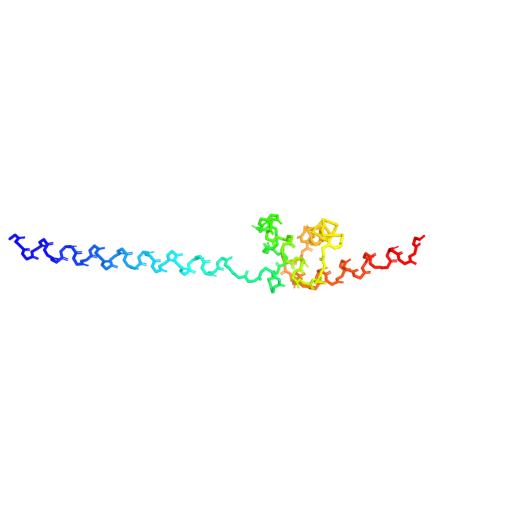30 -4.121 1.00 89.31 85 VAL A CA 1
ATOM 628 C C . VAL A 1 85 ? 1.866 -5.861 -4.397 1.00 89.31 85 VAL A C 1
ATOM 630 O O . VAL A 1 85 ? 2.513 -5.275 -5.260 1.00 89.31 85 VAL A O 1
ATOM 633 N N . ARG A 1 86 ? 2.351 -6.925 -3.742 1.00 89.31 86 ARG A N 1
ATOM 634 C CA . ARG A 1 86 ? 3.687 -7.493 -3.993 1.00 89.31 86 ARG A CA 1
ATOM 635 C C . ARG A 1 86 ? 3.907 -7.915 -5.451 1.00 89.31 86 ARG A C 1
ATOM 637 O O . ARG A 1 86 ? 4.955 -7.600 -6.009 1.00 89.31 86 ARG A O 1
ATOM 644 N N . ASP A 1 87 ? 2.938 -8.588 -6.069 1.00 90.56 87 ASP A N 1
ATOM 645 C CA . ASP A 1 87 ? 3.068 -9.060 -7.456 1.00 90.56 87 ASP A CA 1
ATOM 646 C C . ASP A 1 87 ? 3.141 -7.869 -8.418 1.00 90.56 87 ASP A C 1
ATOM 648 O O . ASP A 1 87 ? 4.011 -7.799 -9.284 1.00 90.56 87 ASP A O 1
ATOM 652 N N . ALA A 1 88 ? 2.278 -6.876 -8.203 1.00 90.38 88 ALA A N 1
ATOM 653 C CA . ALA A 1 88 ? 2.296 -5.625 -8.947 1.00 90.38 88 ALA A CA 1
ATOM 654 C C . ALA A 1 88 ? 3.625 -4.868 -8.767 1.00 90.38 88 ALA A C 1
ATOM 656 O O . ALA A 1 88 ? 4.228 -4.428 -9.744 1.00 90.38 88 ALA A O 1
ATOM 657 N N . ALA A 1 89 ? 4.133 -4.758 -7.539 1.00 90.81 89 ALA A N 1
ATOM 658 C CA . ALA A 1 89 ? 5.417 -4.116 -7.272 1.00 90.81 89 ALA A CA 1
ATOM 659 C C . ALA A 1 89 ? 6.576 -4.832 -7.986 1.00 90.81 89 ALA A C 1
ATOM 661 O O . ALA A 1 89 ? 7.427 -4.163 -8.569 1.00 90.81 89 ALA A O 1
ATOM 662 N N . SER A 1 90 ? 6.572 -6.171 -8.015 1.00 90.38 90 SER A N 1
ATOM 663 C CA . SER A 1 90 ? 7.560 -6.966 -8.754 1.00 90.38 90 SER A CA 1
ATOM 664 C C . SER A 1 90 ? 7.489 -6.742 -10.266 1.00 90.38 90 SER A C 1
ATOM 666 O O . SER A 1 90 ? 8.521 -6.687 -10.928 1.00 90.38 90 SER A O 1
ATOM 668 N N . LEU A 1 91 ? 6.290 -6.619 -10.838 1.00 90.31 91 LEU A N 1
ATOM 669 C CA . LEU A 1 91 ? 6.129 -6.333 -12.267 1.00 90.31 91 LEU A CA 1
ATOM 670 C C . LEU A 1 91 ? 6.625 -4.921 -12.612 1.00 90.31 91 LEU A C 1
ATOM 672 O O . LEU A 1 91 ? 7.314 -4.733 -13.615 1.00 90.31 91 LEU A O 1
ATOM 676 N N . CYS A 1 92 ? 6.329 -3.937 -11.758 1.00 91.75 92 CYS A N 1
ATOM 677 C CA . CYS A 1 92 ? 6.821 -2.569 -11.914 1.00 91.75 92 CYS A CA 1
ATOM 678 C C . CYS A 1 92 ? 8.344 -2.477 -11.806 1.00 91.75 92 CYS A C 1
ATOM 680 O O . CYS A 1 92 ? 8.964 -1.791 -12.617 1.00 91.75 92 CYS A O 1
ATOM 682 N N . SER A 1 93 ? 8.956 -3.156 -10.831 1.00 90.94 93 SER A N 1
ATOM 683 C CA . SER A 1 93 ? 10.407 -3.102 -10.631 1.00 90.94 93 SER A CA 1
ATOM 684 C C . SER A 1 93 ? 11.160 -3.701 -11.819 1.00 90.94 93 SER A C 1
ATOM 686 O O . SER A 1 93 ? 12.096 -3.082 -12.326 1.00 90.94 93 SER A O 1
ATOM 688 N N . VAL A 1 94 ? 10.698 -4.846 -12.334 1.00 90.12 94 VAL A N 1
ATOM 689 C CA . VAL A 1 94 ? 11.255 -5.468 -13.544 1.00 90.12 94 VAL A CA 1
ATOM 690 C C . VAL A 1 94 ? 11.085 -4.551 -14.755 1.00 90.12 94 VAL A C 1
ATOM 692 O O . VAL A 1 94 ? 12.037 -4.355 -15.506 1.00 90.12 94 VAL A O 1
ATOM 695 N N . GLY A 1 95 ? 9.911 -3.937 -14.933 1.00 88.19 95 GLY A N 1
ATOM 696 C CA . GLY A 1 95 ? 9.668 -2.998 -16.033 1.00 88.19 95 GLY A CA 1
ATOM 697 C C . GLY A 1 95 ? 10.598 -1.780 -16.006 1.00 88.19 95 GLY A C 1
ATOM 698 O O . GLY A 1 95 ? 11.140 -1.391 -17.041 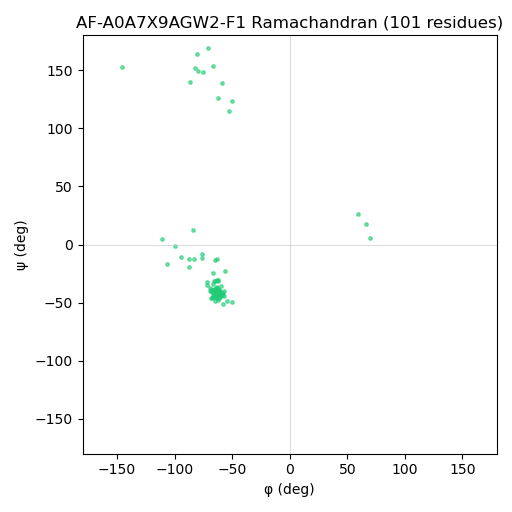1.00 88.19 95 GLY A O 1
ATOM 699 N N . ILE A 1 96 ? 10.837 -1.208 -14.823 1.00 88.25 96 ILE A N 1
ATOM 700 C CA . ILE A 1 96 ? 11.761 -0.077 -14.644 1.00 88.25 96 ILE A CA 1
ATOM 701 C C . ILE A 1 96 ? 13.206 -0.504 -14.927 1.00 88.25 96 ILE A C 1
ATOM 703 O O . ILE A 1 96 ? 13.920 0.204 -15.637 1.00 88.25 96 ILE A O 1
ATOM 707 N N . ALA A 1 97 ? 13.629 -1.669 -14.431 1.00 86.75 97 ALA A N 1
ATOM 708 C CA . ALA A 1 97 ? 14.967 -2.199 -14.682 1.00 86.75 97 ALA A CA 1
ATOM 709 C C . ALA A 1 97 ? 15.215 -2.458 -16.178 1.00 86.75 97 ALA A C 1
ATOM 711 O O . ALA A 1 97 ? 16.266 -2.099 -16.704 1.00 86.75 97 ALA A O 1
ATOM 712 N N . LEU A 1 98 ? 14.232 -3.025 -16.886 1.00 88.94 98 LEU A N 1
ATOM 713 C CA . LEU A 1 98 ? 14.313 -3.249 -18.331 1.00 88.94 98 LEU A CA 1
ATOM 714 C C . LEU A 1 98 ? 14.408 -1.942 -19.114 1.00 88.94 98 LEU A C 1
ATOM 716 O O . LEU A 1 98 ? 15.173 -1.872 -20.073 1.00 88.94 98 LEU A O 1
ATOM 720 N N . ARG A 1 99 ? 13.661 -0.909 -18.712 1.00 87.69 99 ARG A N 1
ATOM 721 C CA . ARG A 1 99 ? 13.750 0.410 -19.344 1.00 87.69 99 ARG A CA 1
ATOM 722 C C . ARG A 1 99 ? 15.142 1.019 -19.160 1.00 87.69 99 ARG A C 1
ATOM 724 O O . ARG A 1 99 ? 15.725 1.455 -20.140 1.00 87.69 99 ARG A O 1
ATOM 731 N N . LYS A 1 100 ? 15.690 0.970 -17.941 1.00 83.94 100 LYS A N 1
ATOM 732 C CA . LYS A 1 100 ? 17.025 1.501 -17.612 1.00 83.94 100 LYS A CA 1
ATOM 733 C C . LYS A 1 100 ? 18.157 0.802 -18.377 1.00 83.94 100 LYS A C 1
ATOM 735 O O . LYS A 1 100 ? 19.166 1.427 -18.654 1.00 83.94 100 LYS A O 1
ATOM 740 N N . ASN A 1 101 ? 17.997 -0.481 -18.710 1.00 83.44 101 ASN A N 1
ATOM 741 C CA . ASN A 1 101 ? 18.992 -1.251 -19.467 1.00 83.44 101 ASN A CA 1
ATOM 742 C C . ASN A 1 101 ? 18.914 -1.054 -20.995 1.00 83.44 101 ASN A C 1
ATOM 744 O O . ASN A 1 101 ? 19.805 -1.523 -21.697 1.00 83.44 101 ASN A O 1
ATOM 748 N N . ASN A 1 102 ? 17.843 -0.440 -21.514 1.00 74.81 102 ASN A N 1
ATOM 749 C CA . ASN A 1 102 ? 17.639 -0.178 -22.947 1.00 74.81 102 ASN A CA 1
ATOM 750 C C . ASN A 1 102 ? 17.726 1.323 -23.305 1.00 74.81 102 ASN A C 1
ATOM 752 O O . ASN A 1 102 ? 17.451 1.682 -24.451 1.00 74.81 102 ASN A O 1
ATOM 756 N N . GLU A 1 103 ? 18.068 2.179 -22.338 1.00 56.25 103 GLU A N 1
ATOM 757 C CA . GLU A 1 103 ? 18.460 3.588 -22.521 1.00 56.25 103 GLU A CA 1
ATOM 758 C C . GLU A 1 103 ? 19.994 3.693 -22.536 1.00 56.25 103 GLU A C 1
ATOM 760 O O . GLU A 1 103 ? 20.509 4.494 -23.348 1.00 56.25 103 GLU A O 1
#

Sequence (103 aa):
MKVVKANLKLIVGILALVLAAAIFFIAMKSQSNLEEGNLRAWLSASDSRRAAAIEILTGTTENLDLMVLCVSKMASMPDSGKLKVRDAASLCSVGIALRKNNE

Mean predicted aligned error: 10.42 Å

Radius of gyration: 22.07 Å; Cα contacts (8 Å, |Δi|>4): 78; chains: 1; bounding box: 47×18×71 Å

pLDDT: mean 82.49, std 10.25, range [50.59, 93.25]